Protein AF-A0A960K4J5-F1 (afdb_monomer_lite)

Sequence (143 aa):
MGAGVLRTIDGALLRSWEFVGPDLTGELPSTGEQLADLVARALGLLGDGWIVHVEGVRRKAPPYPAGGEFFSEYLWAFDRYRARRAERGERKHQTRYFLTLTYQAQASEWREPGQALKEEAEGLRRFLSRSGEFVELLKHRLS

Radius of gyration: 21.08 Å; chains: 1; bounding box: 37×32×70 Å

pLDDT: mean 82.11, std 11.25, range [38.81, 95.5]

Foldseek 3Di:
DPQDWDADPLGKIKHKDKDKDADPVPDDPVVVVVLVVLLVVLQVVLPPQKDKDKDKDKDFDPQLDDDDDDPDPVVVVVSVVVNVCVVVVVRRIIIMIMIMMIGDDDDDDDDDPVVVVVVSVVVVVSCSVSVVVSVVSSVVVVD

Structure (mmCIF, N/CA/C/O backbone):
data_AF-A0A960K4J5-F1
#
_entry.id   AF-A0A960K4J5-F1
#
loop_
_atom_site.group_PDB
_atom_site.id
_atom_site.type_symbol
_atom_site.label_atom_id
_atom_site.label_alt_id
_atom_site.label_comp_id
_atom_site.label_asym_id
_atom_site.label_entity_id
_atom_site.label_seq_id
_atom_site.pdbx_PDB_ins_code
_atom_site.Cartn_x
_atom_site.Cartn_y
_atom_site.Cartn_z
_atom_site.occupancy
_atom_site.B_iso_or_equiv
_atom_site.auth_seq_id
_atom_site.auth_comp_id
_atom_site.auth_asym_id
_atom_site.auth_atom_id
_atom_site.pdbx_PDB_model_num
ATOM 1 N N . MET A 1 1 ? -9.332 -16.174 -2.099 1.00 38.81 1 MET A N 1
ATOM 2 C CA . MET A 1 1 ? -8.251 -15.845 -1.143 1.00 38.81 1 MET A CA 1
ATOM 3 C C . MET A 1 1 ? -8.860 -14.986 -0.051 1.00 38.81 1 MET A C 1
ATOM 5 O O . MET A 1 1 ? -9.563 -14.044 -0.392 1.00 38.81 1 MET A O 1
ATOM 9 N N . GLY A 1 2 ? -8.695 -15.345 1.227 1.00 45.62 2 GLY A N 1
ATOM 10 C CA . GLY A 1 2 ? -9.161 -14.496 2.331 1.00 45.62 2 GLY A CA 1
ATOM 11 C C . GLY A 1 2 ? -8.526 -13.106 2.244 1.00 45.62 2 GLY A C 1
ATOM 12 O O . GLY A 1 2 ? -7.469 -12.955 1.636 1.00 45.62 2 GLY A O 1
ATOM 13 N N . ALA A 1 3 ? -9.159 -12.091 2.832 1.00 63.78 3 ALA A N 1
ATOM 14 C CA . ALA A 1 3 ? -8.754 -10.693 2.661 1.00 63.78 3 ALA A CA 1
ATOM 15 C C . ALA A 1 3 ? -7.336 -10.345 3.176 1.00 63.78 3 ALA A C 1
ATOM 17 O O . ALA A 1 3 ? -6.905 -9.214 2.967 1.00 63.78 3 ALA A O 1
ATOM 18 N N . GLY A 1 4 ? -6.622 -11.304 3.786 1.00 85.81 4 GLY A N 1
ATOM 19 C CA . GLY A 1 4 ? -5.204 -11.215 4.136 1.00 85.81 4 GLY A CA 1
ATOM 20 C C . GLY A 1 4 ? -4.910 -10.039 5.059 1.00 85.81 4 GLY A C 1
ATOM 21 O O . GLY A 1 4 ? -4.292 -9.074 4.626 1.00 85.81 4 GLY A O 1
ATOM 22 N N . VAL A 1 5 ? -5.391 -10.101 6.304 1.00 91.12 5 VAL A N 1
ATOM 23 C CA . VAL A 1 5 ? -5.140 -9.070 7.323 1.00 91.12 5 VAL A CA 1
ATOM 24 C C . VAL A 1 5 ? -4.184 -9.622 8.365 1.00 91.12 5 VAL A C 1
ATOM 26 O O . VAL A 1 5 ? -4.391 -10.720 8.879 1.00 91.12 5 VAL A O 1
ATOM 29 N N . LEU A 1 6 ? -3.150 -8.849 8.672 1.00 91.56 6 LEU A N 1
ATOM 30 C CA . LEU A 1 6 ? -2.239 -9.111 9.777 1.00 91.56 6 LEU A CA 1
ATOM 31 C C . LEU A 1 6 ? -2.593 -8.191 10.943 1.00 91.56 6 LEU A C 1
ATOM 33 O O . LEU A 1 6 ? -3.050 -7.068 10.734 1.00 91.56 6 LEU A O 1
ATOM 37 N N . ARG A 1 7 ? -2.361 -8.663 12.166 1.00 89.88 7 ARG A N 1
ATOM 38 C CA . ARG A 1 7 ? -2.429 -7.836 13.367 1.00 89.88 7 ARG A CA 1
ATOM 39 C C . ARG A 1 7 ? -1.059 -7.803 14.028 1.00 89.88 7 ARG A C 1
ATOM 41 O O . ARG A 1 7 ? -0.437 -8.851 14.202 1.00 89.88 7 ARG A O 1
ATOM 48 N N . THR A 1 8 ? -0.595 -6.615 14.384 1.00 89.44 8 THR A N 1
ATOM 49 C CA . THR A 1 8 ? 0.631 -6.440 15.163 1.00 89.44 8 THR A CA 1
ATOM 50 C C . THR A 1 8 ? 0.381 -6.671 16.648 1.00 89.44 8 THR A C 1
ATOM 52 O O . THR A 1 8 ? -0.752 -6.693 17.125 1.00 89.44 8 THR A O 1
ATOM 55 N N . ILE A 1 9 ? 1.462 -6.850 17.404 1.00 88.19 9 ILE A N 1
ATOM 56 C CA . ILE A 1 9 ? 1.396 -7.098 18.848 1.00 88.19 9 ILE A CA 1
ATOM 57 C C . ILE A 1 9 ? 0.738 -5.948 19.628 1.00 88.19 9 ILE A C 1
ATOM 59 O O . ILE A 1 9 ? 0.077 -6.184 20.632 1.00 88.19 9 ILE A O 1
ATOM 63 N N . ASP A 1 10 ? 0.876 -4.719 19.137 1.00 84.19 10 ASP A N 1
ATOM 64 C CA . ASP A 1 10 ? 0.258 -3.496 19.658 1.00 84.19 10 ASP A CA 1
ATOM 65 C C . ASP A 1 10 ? -1.177 -3.274 19.142 1.00 84.19 10 ASP A C 1
ATOM 67 O O . ASP A 1 10 ? -1.782 -2.236 19.409 1.00 84.19 10 ASP A O 1
ATOM 71 N N . GLY A 1 11 ? -1.741 -4.252 18.424 1.00 86.81 11 GLY A N 1
ATOM 72 C CA . GLY A 1 11 ? -3.147 -4.289 18.024 1.00 86.81 11 GLY A CA 1
ATOM 73 C C . GLY A 1 11 ? -3.466 -3.662 16.666 1.00 86.81 11 GLY A C 1
ATOM 74 O O . GLY A 1 11 ? -4.607 -3.809 16.213 1.00 86.81 11 GLY A O 1
ATOM 75 N N . ALA A 1 12 ? -2.493 -3.040 15.993 1.00 90.44 12 ALA A N 1
ATOM 76 C CA . ALA A 1 12 ? -2.698 -2.414 14.690 1.00 90.44 12 ALA A CA 1
ATOM 77 C C . ALA A 1 12 ? -3.051 -3.450 13.617 1.00 90.44 12 ALA A C 1
ATOM 79 O O . ALA A 1 12 ? -2.599 -4.597 13.646 1.00 90.44 12 ALA A O 1
ATOM 80 N N . LEU A 1 13 ? -3.867 -3.039 12.648 1.00 93.56 13 LEU A N 1
ATOM 81 C CA . LEU A 1 13 ? -4.282 -3.873 11.522 1.00 93.56 13 LEU A CA 1
ATOM 82 C C . LEU A 1 13 ? -3.492 -3.501 10.274 1.00 93.56 13 LEU A C 1
ATOM 84 O O . LEU A 1 13 ? -3.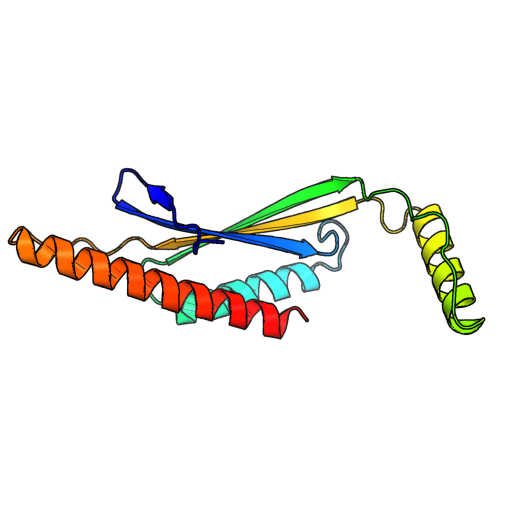373 -2.323 9.948 1.00 93.56 13 LEU A O 1
ATOM 88 N N . LEU A 1 14 ? -2.969 -4.502 9.571 1.00 94.62 14 LEU A N 1
ATOM 89 C CA . LEU A 1 14 ? -2.176 -4.324 8.361 1.00 94.62 14 LEU A CA 1
ATOM 90 C C . LEU A 1 14 ? -2.749 -5.123 7.201 1.00 94.62 14 LEU A C 1
ATOM 92 O O . LEU A 1 14 ? -3.201 -6.261 7.356 1.00 94.62 14 LEU A O 1
ATOM 96 N N . ARG A 1 15 ? -2.661 -4.536 6.011 1.00 94.31 15 ARG A N 1
ATOM 97 C CA . ARG A 1 15 ? -2.982 -5.192 4.745 1.00 94.31 15 ARG A CA 1
ATOM 98 C C . ARG A 1 15 ? -2.031 -4.701 3.668 1.00 94.31 15 ARG A C 1
ATOM 100 O O . ARG A 1 15 ? -1.722 -3.514 3.625 1.00 94.31 15 ARG A O 1
ATOM 107 N N . SER A 1 16 ? -1.564 -5.615 2.823 1.00 93.38 16 SER A N 1
ATOM 108 C CA . SER A 1 16 ? -0.602 -5.300 1.769 1.00 93.38 16 SER A CA 1
ATOM 109 C C . SER A 1 16 ? -1.089 -5.771 0.405 1.00 93.38 16 SER A C 1
ATOM 111 O O . SER A 1 16 ? -1.770 -6.795 0.300 1.00 93.38 16 SER A O 1
ATOM 113 N N . TRP A 1 17 ? -0.729 -5.020 -0.632 1.00 92.19 17 TRP A N 1
ATOM 114 C CA . TRP A 1 17 ? -0.992 -5.351 -2.029 1.00 92.19 17 TRP A CA 1
ATOM 115 C C . TRP A 1 17 ? 0.289 -5.224 -2.842 1.00 92.19 17 TRP A C 1
ATOM 117 O O . TRP A 1 17 ? 1.085 -4.308 -2.633 1.00 92.19 17 TRP A O 1
ATOM 127 N N . GLU A 1 18 ? 0.451 -6.133 -3.798 1.00 89.88 18 GLU A N 1
ATOM 128 C CA . GLU A 1 18 ? 1.531 -6.096 -4.779 1.00 89.88 18 GLU A CA 1
ATOM 129 C C . GLU A 1 18 ? 1.035 -5.450 -6.078 1.00 89.88 18 GLU A C 1
ATOM 131 O O . GLU A 1 18 ? -0.030 -5.793 -6.596 1.00 89.88 18 GLU A O 1
ATOM 136 N N . PHE A 1 19 ? 1.846 -4.549 -6.624 1.00 83.69 19 PHE A N 1
ATOM 137 C CA . PHE A 1 19 ? 1.666 -3.931 -7.930 1.00 83.69 19 PHE A CA 1
ATOM 138 C C . PHE A 1 19 ? 2.935 -4.120 -8.758 1.00 83.69 19 PHE A C 1
ATOM 140 O O . PHE A 1 19 ? 4.050 -4.050 -8.243 1.00 83.69 19 PHE A O 1
ATOM 147 N N . VAL A 1 20 ? 2.785 -4.327 -10.064 1.00 80.31 20 VAL A N 1
ATOM 148 C CA . VAL A 1 20 ? 3.919 -4.376 -10.994 1.00 80.31 20 VAL A CA 1
ATOM 149 C C . VAL A 1 20 ? 3.919 -3.089 -11.801 1.00 80.31 20 VAL A C 1
ATOM 151 O O . VAL A 1 20 ? 2.934 -2.787 -12.471 1.00 80.31 20 VAL A O 1
ATOM 154 N N . GLY A 1 21 ? 5.017 -2.339 -11.737 1.00 73.88 21 GLY A N 1
ATOM 155 C CA . GLY A 1 21 ? 5.153 -1.057 -12.421 1.00 73.88 21 GLY A CA 1
ATOM 156 C C . GLY A 1 21 ? 6.476 -0.920 -13.178 1.00 73.88 21 GLY A C 1
ATOM 157 O O . GLY A 1 21 ? 7.380 -1.756 -13.031 1.00 73.88 21 GLY A O 1
ATOM 158 N N . PRO A 1 22 ? 6.603 0.126 -14.014 1.00 68.75 22 PRO A N 1
ATOM 159 C CA . PRO A 1 22 ? 7.885 0.513 -14.582 1.00 68.75 22 PRO A CA 1
ATOM 160 C C . PRO A 1 22 ? 8.870 0.897 -13.472 1.00 68.75 22 PRO A C 1
ATOM 162 O O . PRO A 1 22 ? 8.494 1.224 -12.348 1.00 68.75 22 PRO A O 1
ATOM 165 N N . ASP A 1 23 ? 10.157 0.825 -13.786 1.00 71.75 23 ASP A N 1
ATOM 166 C CA . ASP A 1 23 ? 11.212 1.176 -12.847 1.00 71.75 23 ASP A CA 1
ATOM 167 C C . ASP A 1 23 ? 11.338 2.702 -12.709 1.00 71.75 23 ASP A C 1
ATOM 169 O O . ASP A 1 23 ? 11.924 3.360 -13.568 1.00 71.75 23 ASP A O 1
ATOM 173 N N . LEU A 1 24 ? 10.807 3.255 -11.612 1.00 70.00 24 LEU A N 1
ATOM 174 C CA . LEU A 1 24 ? 10.810 4.701 -11.355 1.00 70.00 24 LEU A CA 1
ATOM 175 C C . LEU A 1 24 ? 12.208 5.299 -11.111 1.00 70.00 24 LEU A C 1
ATOM 177 O O . LEU A 1 24 ? 12.357 6.515 -11.150 1.00 70.00 24 LEU A O 1
ATOM 181 N N . THR A 1 25 ? 13.253 4.488 -10.900 1.00 63.34 25 THR A N 1
ATOM 182 C CA . THR A 1 25 ? 14.623 4.987 -10.649 1.00 63.34 25 THR A CA 1
ATOM 183 C C . THR A 1 25 ? 15.261 5.668 -11.874 1.00 63.34 25 THR A C 1
ATOM 185 O O . THR A 1 25 ? 16.286 6.329 -11.737 1.00 63.34 25 THR A O 1
ATOM 188 N N . GLY A 1 26 ? 14.678 5.518 -13.070 1.00 57.44 26 GLY A N 1
ATOM 189 C CA . GLY A 1 26 ? 15.126 6.186 -14.303 1.00 57.44 26 GLY A CA 1
ATOM 190 C C . GLY A 1 26 ? 14.042 6.998 -15.015 1.00 57.44 26 GLY A C 1
ATOM 191 O O . GLY A 1 26 ? 14.240 7.382 -16.166 1.00 57.44 26 GLY A O 1
ATOM 192 N N . GLU A 1 27 ? 12.897 7.208 -14.370 1.00 63.44 27 GLU A N 1
ATOM 193 C CA . GLU A 1 27 ? 11.790 8.002 -14.910 1.00 63.44 27 GLU A CA 1
ATOM 194 C C . GLU A 1 27 ? 12.042 9.505 -14.730 1.00 63.44 27 GLU A C 1
ATOM 196 O O . GLU A 1 27 ? 12.946 9.919 -13.998 1.00 63.44 27 GLU A O 1
ATOM 201 N N . LEU A 1 28 ? 11.244 10.342 -15.406 1.00 60.56 28 LEU A N 1
ATOM 202 C CA . LEU A 1 28 ? 11.279 11.778 -15.130 1.00 60.56 28 LEU A CA 1
ATOM 203 C C . LEU A 1 28 ? 10.925 12.005 -13.646 1.00 60.56 28 LEU A C 1
ATOM 205 O O . LEU A 1 28 ? 9.993 11.364 -13.153 1.00 60.56 28 LEU A O 1
ATOM 209 N N . PRO A 1 29 ? 11.595 12.940 -12.942 1.00 64.69 29 PRO A N 1
ATOM 210 C CA . PRO A 1 29 ? 11.306 13.238 -11.534 1.00 64.69 29 PRO A CA 1
ATOM 211 C C . PRO A 1 29 ? 9.813 13.475 -11.245 1.00 64.69 29 PRO A C 1
ATOM 213 O O . PRO A 1 29 ? 9.295 13.040 -10.217 1.00 64.69 29 PRO A O 1
ATOM 216 N N . SER A 1 30 ? 9.095 14.065 -12.205 1.00 72.44 30 SER A N 1
ATOM 217 C CA . SER A 1 30 ? 7.662 14.344 -12.120 1.00 72.44 30 SER A CA 1
ATOM 218 C C . SER A 1 30 ? 6.774 13.099 -12.012 1.00 72.44 30 SER A C 1
ATOM 220 O O . SER A 1 30 ? 5.709 13.184 -11.405 1.00 72.44 30 SER A O 1
ATOM 222 N N . THR A 1 31 ? 7.172 11.941 -12.553 1.00 74.56 31 THR A N 1
ATOM 223 C CA . THR A 1 31 ? 6.366 10.708 -12.453 1.00 74.56 31 THR A CA 1
ATOM 224 C C . THR A 1 31 ? 6.301 10.216 -11.003 1.00 74.56 31 THR A C 1
ATOM 226 O O . THR A 1 31 ? 5.243 9.807 -10.523 1.00 74.56 31 THR A O 1
ATOM 229 N N . GLY A 1 32 ? 7.426 10.277 -10.282 1.00 78.19 32 GLY A N 1
ATOM 230 C CA . GLY A 1 32 ? 7.497 9.863 -8.880 1.00 78.19 32 GLY A CA 1
ATOM 231 C C . GLY A 1 32 ? 6.703 10.788 -7.956 1.00 78.19 32 GLY A C 1
ATOM 232 O O . GLY A 1 32 ? 5.951 10.310 -7.107 1.00 78.19 32 GLY A O 1
ATOM 233 N N . GLU A 1 33 ? 6.814 12.102 -8.165 1.00 83.44 33 GLU A N 1
ATOM 234 C CA . GLU A 1 33 ? 6.056 13.106 -7.407 1.00 83.44 33 GLU A CA 1
ATOM 235 C C . GLU A 1 33 ? 4.547 12.943 -7.602 1.00 83.44 33 GLU A C 1
ATOM 237 O O . GLU A 1 33 ? 3.803 12.910 -6.626 1.00 83.44 33 GLU A O 1
ATOM 242 N N . GLN A 1 34 ? 4.089 12.738 -8.840 1.00 83.56 34 GLN A N 1
ATOM 243 C CA . GLN A 1 34 ? 2.669 12.519 -9.133 1.00 83.56 34 GLN A CA 1
ATOM 244 C C . GLN A 1 34 ? 2.106 11.278 -8.430 1.00 83.56 34 GLN A C 1
ATOM 246 O O . GLN A 1 34 ? 0.970 11.306 -7.949 1.00 83.56 34 GLN A O 1
ATOM 251 N N . LEU A 1 35 ? 2.892 10.199 -8.350 1.00 82.56 35 LEU A N 1
ATOM 252 C CA . LEU A 1 35 ? 2.496 8.985 -7.641 1.00 82.56 35 LEU A CA 1
ATOM 253 C C . LEU A 1 35 ? 2.424 9.215 -6.127 1.00 82.56 35 LEU A C 1
ATOM 255 O O . LEU A 1 35 ? 1.457 8.791 -5.492 1.00 82.56 35 LEU A O 1
ATOM 259 N N . ALA A 1 36 ? 3.414 9.900 -5.552 1.00 86.56 36 ALA A N 1
ATOM 260 C CA . ALA A 1 36 ? 3.422 10.241 -4.131 1.00 86.56 36 ALA A CA 1
ATOM 261 C C . ALA A 1 36 ? 2.210 11.110 -3.763 1.00 86.56 36 ALA A C 1
ATOM 263 O O . ALA A 1 36 ? 1.485 10.804 -2.818 1.00 86.56 36 ALA A O 1
ATOM 264 N N . ASP A 1 37 ? 1.932 12.127 -4.574 1.00 90.25 37 ASP A N 1
ATOM 265 C CA . ASP A 1 37 ? 0.775 13.008 -4.458 1.00 90.25 37 ASP A CA 1
ATOM 266 C C . ASP A 1 37 ? -0.557 12.256 -4.529 1.00 90.25 37 ASP A C 1
ATOM 268 O O . ASP A 1 37 ? -1.494 12.526 -3.772 1.00 90.25 37 ASP A O 1
ATOM 272 N N . LEU A 1 38 ? -0.664 11.309 -5.461 1.00 89.00 38 LEU A N 1
ATOM 273 C CA . LEU A 1 38 ? -1.837 10.460 -5.609 1.00 89.00 38 LEU A CA 1
ATOM 274 C C . LEU A 1 38 ? -2.073 9.624 -4.345 1.00 89.00 38 LEU A C 1
ATOM 276 O O . LEU A 1 38 ? -3.191 9.607 -3.826 1.00 89.00 38 LEU A O 1
ATOM 280 N N . VAL A 1 39 ? -1.026 8.971 -3.835 1.00 90.69 39 VAL A N 1
ATOM 281 C CA . VAL A 1 39 ? -1.094 8.164 -2.611 1.00 90.69 39 VAL A CA 1
ATOM 282 C C . VAL A 1 39 ? -1.432 9.035 -1.401 1.00 90.69 39 VAL A C 1
ATOM 284 O O . VAL A 1 39 ? -2.299 8.659 -0.616 1.00 90.69 39 VAL A O 1
ATOM 287 N N . ALA A 1 40 ? -0.824 10.216 -1.272 1.00 92.06 40 ALA A N 1
ATOM 288 C CA . ALA A 1 40 ? -1.090 11.146 -0.178 1.00 92.06 40 ALA A CA 1
ATOM 289 C C . ALA A 1 40 ? -2.550 11.625 -0.174 1.00 92.06 40 ALA A C 1
ATOM 291 O O . ALA A 1 40 ? -3.212 11.593 0.864 1.00 92.06 40 ALA A O 1
ATOM 292 N N . ARG A 1 41 ? -3.093 11.998 -1.342 1.00 92.38 41 ARG A N 1
ATOM 293 C CA . ARG A 1 41 ? -4.512 12.367 -1.475 1.00 92.38 41 ARG A CA 1
ATOM 294 C C . ARG A 1 41 ? -5.438 11.204 -1.131 1.00 92.38 41 ARG A C 1
ATOM 296 O O . ARG A 1 41 ? -6.417 11.407 -0.422 1.00 92.38 41 ARG A O 1
ATOM 303 N N . ALA A 1 42 ? -5.126 9.997 -1.604 1.00 92.12 42 ALA A N 1
ATOM 304 C CA . ALA A 1 42 ? -5.902 8.800 -1.291 1.00 92.12 42 ALA A CA 1
ATOM 305 C C . ALA A 1 42 ? -5.887 8.487 0.216 1.00 92.12 42 ALA A C 1
ATOM 307 O O . ALA A 1 42 ? -6.929 8.173 0.787 1.00 92.12 42 ALA A O 1
ATOM 308 N N . LEU A 1 43 ? -4.727 8.622 0.868 1.00 93.75 43 LEU A N 1
ATOM 309 C CA . LEU A 1 43 ? -4.575 8.418 2.309 1.00 93.75 43 LEU A CA 1
ATOM 310 C C . LEU A 1 43 ? -5.379 9.454 3.102 1.00 93.75 43 LEU A C 1
ATOM 312 O O . LEU A 1 43 ? -6.061 9.093 4.056 1.00 93.75 43 L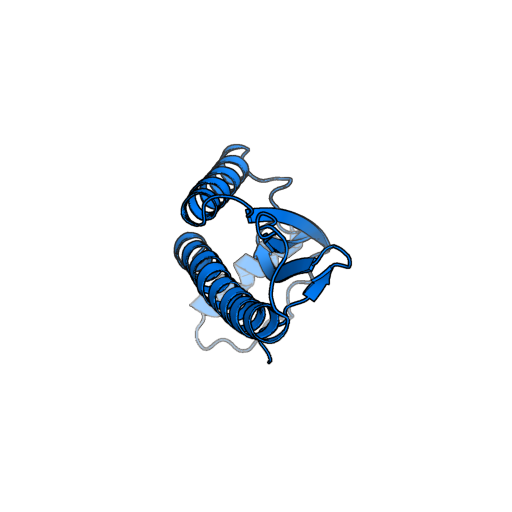EU A O 1
ATOM 316 N N . GLY A 1 44 ? -5.368 10.720 2.670 1.00 92.62 44 GLY A N 1
ATOM 317 C CA . GLY A 1 44 ? -6.125 11.798 3.312 1.00 92.62 44 GLY A CA 1
ATOM 318 C C . GLY A 1 44 ? -7.636 11.540 3.388 1.00 92.62 44 GLY A C 1
ATOM 319 O O . GLY A 1 44 ? -8.286 11.986 4.329 1.00 92.62 44 GLY A O 1
ATOM 320 N N . LEU A 1 45 ? -8.201 10.759 2.459 1.00 92.06 45 LEU A N 1
ATOM 321 C CA . LEU A 1 45 ? -9.618 10.366 2.484 1.00 92.06 45 LEU A CA 1
ATOM 322 C C . LEU A 1 45 ? -9.946 9.337 3.583 1.00 92.06 45 LEU A C 1
ATOM 324 O O . LEU A 1 45 ? -11.109 9.181 3.967 1.00 92.06 45 LEU A O 1
ATOM 328 N N . LEU A 1 46 ? -8.943 8.628 4.107 1.00 91.25 46 LEU A N 1
ATOM 329 C CA . LEU A 1 46 ? -9.122 7.636 5.169 1.00 91.25 46 LEU A CA 1
ATOM 330 C C . LEU A 1 46 ? -9.199 8.264 6.569 1.00 91.25 46 LEU A C 1
ATOM 332 O O . LEU A 1 46 ? -9.812 7.667 7.466 1.00 91.25 46 LEU A O 1
ATOM 336 N N . GLY A 1 47 ? -8.661 9.476 6.732 1.00 89.62 47 GLY A N 1
ATOM 337 C CA . GLY A 1 47 ? -8.585 10.205 7.999 1.00 89.62 47 GLY A CA 1
ATOM 338 C C . GLY A 1 47 ? -7.453 9.718 8.907 1.00 89.62 47 GLY A C 1
ATOM 339 O O . GLY A 1 47 ? -6.479 9.122 8.450 1.00 89.62 47 GLY A O 1
ATOM 340 N N . ASP A 1 48 ? -7.594 9.966 10.207 1.00 89.44 48 ASP A N 1
ATOM 341 C CA . ASP A 1 48 ? -6.527 9.738 11.185 1.00 89.44 48 ASP A CA 1
ATOM 342 C C . ASP A 1 48 ? -6.298 8.259 11.530 1.00 89.44 48 ASP A C 1
ATOM 344 O O . ASP A 1 48 ? -7.183 7.407 11.401 1.00 89.44 48 ASP A O 1
ATOM 348 N N . GLY A 1 49 ? -5.090 7.966 12.021 1.00 89.56 49 GLY A N 1
ATOM 349 C CA . GLY A 1 49 ? -4.677 6.626 12.453 1.00 89.56 49 GLY A CA 1
ATOM 350 C C . GLY A 1 49 ? -4.260 5.696 11.313 1.00 89.56 49 GLY A C 1
ATOM 351 O O . GLY A 1 49 ? -3.913 4.543 11.569 1.00 89.56 49 GLY A O 1
ATOM 352 N N . TRP A 1 50 ? -4.276 6.183 10.069 1.00 94.44 50 TRP A N 1
ATOM 353 C CA . TRP A 1 50 ? -3.819 5.451 8.893 1.00 94.44 50 TRP A CA 1
ATOM 354 C C . TRP A 1 50 ? -2.380 5.805 8.540 1.00 94.44 50 TRP A C 1
ATOM 356 O O . TRP A 1 50 ? -1.993 6.971 8.517 1.00 94.44 50 TRP A O 1
ATOM 366 N N . ILE A 1 51 ? -1.599 4.783 8.212 1.00 94.88 51 ILE A N 1
ATOM 367 C CA . ILE A 1 51 ? -0.230 4.912 7.721 1.00 94.88 51 ILE A CA 1
ATOM 368 C C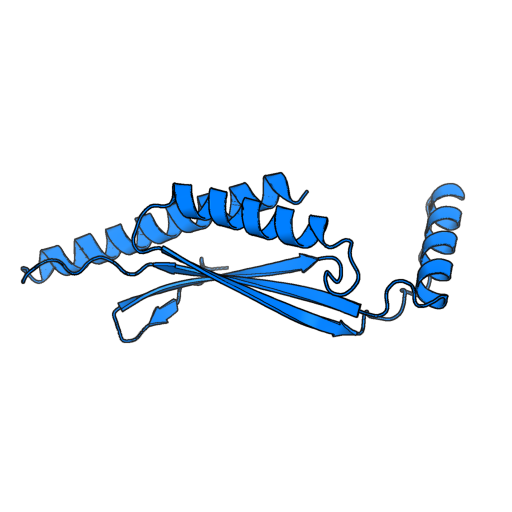 . ILE A 1 51 ? -0.120 4.092 6.440 1.00 94.88 51 ILE A C 1
ATOM 370 O O . ILE A 1 51 ? -0.644 2.979 6.367 1.00 94.88 51 ILE A O 1
ATOM 374 N N . VAL A 1 52 ? 0.575 4.624 5.435 1.00 94.19 52 VAL A N 1
ATOM 375 C CA . VAL A 1 52 ? 0.915 3.890 4.214 1.00 94.19 52 VAL A CA 1
ATOM 376 C C . VAL A 1 52 ? 2.426 3.765 4.078 1.00 94.19 52 VAL A C 1
ATOM 378 O O . VAL A 1 52 ? 3.157 4.744 4.205 1.00 94.19 52 VAL A O 1
ATOM 381 N N . HIS A 1 53 ? 2.879 2.552 3.794 1.00 93.38 53 HIS A N 1
ATOM 382 C CA . HIS A 1 53 ? 4.252 2.251 3.416 1.00 93.38 53 HIS A CA 1
ATOM 383 C C . HIS A 1 53 ? 4.255 1.829 1.950 1.00 93.38 53 HIS A C 1
ATOM 385 O O . HIS A 1 53 ? 3.433 1.006 1.544 1.00 93.38 53 HIS A O 1
ATOM 391 N N . VAL A 1 54 ? 5.160 2.401 1.156 1.00 90.38 54 VAL A N 1
ATOM 392 C CA . VAL A 1 54 ? 5.334 2.057 -0.258 1.00 90.38 54 VAL A CA 1
ATOM 393 C C . VAL A 1 54 ? 6.766 1.588 -0.460 1.00 90.38 54 VAL A C 1
ATOM 395 O O . VAL A 1 54 ? 7.709 2.357 -0.295 1.00 90.38 54 VAL A O 1
ATOM 398 N N . GLU A 1 55 ? 6.926 0.324 -0.826 1.00 89.69 55 GLU A N 1
ATOM 399 C CA . GLU A 1 55 ? 8.227 -0.309 -1.019 1.00 89.69 55 GLU A CA 1
ATOM 400 C C . GLU A 1 55 ? 8.409 -0.687 -2.486 1.00 89.69 55 GLU A C 1
ATOM 402 O O . GLU A 1 55 ? 7.584 -1.400 -3.051 1.00 89.69 55 GLU A O 1
ATOM 407 N N . GLY A 1 56 ? 9.494 -0.231 -3.113 1.00 88.19 56 GLY A N 1
ATOM 408 C CA . GLY A 1 56 ? 9.863 -0.616 -4.474 1.00 88.19 56 GLY A CA 1
ATOM 409 C C . GLY A 1 56 ? 10.988 -1.647 -4.468 1.00 88.19 56 GLY A C 1
ATOM 410 O O . GLY A 1 56 ? 12.139 -1.313 -4.197 1.00 88.19 56 GLY A O 1
ATOM 411 N N . VAL A 1 57 ? 10.685 -2.897 -4.816 1.00 87.88 57 VAL A N 1
ATOM 412 C CA . VAL A 1 57 ? 11.681 -3.966 -4.950 1.00 87.88 57 VAL A CA 1
ATOM 413 C C . VAL A 1 57 ? 12.039 -4.147 -6.417 1.00 87.88 57 VAL A C 1
ATOM 415 O O . VAL A 1 57 ? 11.307 -4.754 -7.206 1.00 87.88 57 VAL A O 1
ATOM 418 N N . ARG A 1 58 ? 13.212 -3.635 -6.782 1.00 86.31 58 ARG A N 1
ATOM 419 C CA . ARG A 1 58 ? 13.758 -3.750 -8.132 1.00 86.31 58 ARG A CA 1
ATOM 420 C C . ARG A 1 58 ? 14.230 -5.181 -8.393 1.00 86.31 58 ARG A C 1
ATOM 422 O O . ARG A 1 58 ? 15.014 -5.756 -7.634 1.00 86.31 58 ARG A O 1
ATOM 429 N N . ARG A 1 59 ? 13.763 -5.773 -9.487 1.00 82.31 59 ARG A N 1
ATOM 430 C CA . ARG A 1 59 ? 14.163 -7.104 -9.954 1.00 82.31 59 ARG A CA 1
ATOM 431 C C . ARG A 1 59 ? 14.627 -7.012 -11.396 1.00 82.31 59 ARG A C 1
ATOM 433 O O . ARG A 1 59 ? 14.122 -6.201 -12.168 1.00 82.31 59 ARG A O 1
ATOM 440 N N . LYS A 1 60 ? 15.598 -7.845 -11.772 1.00 81.38 60 LYS A N 1
ATOM 441 C CA . LYS A 1 60 ? 15.991 -7.974 -13.177 1.00 81.38 60 LYS A CA 1
ATOM 442 C C . LYS A 1 60 ? 14.761 -8.405 -13.974 1.00 81.38 60 LYS A C 1
ATOM 444 O O . LYS A 1 60 ? 14.078 -9.349 -13.575 1.00 81.38 60 LYS A O 1
ATOM 449 N N . ALA A 1 61 ? 14.467 -7.693 -15.058 1.00 77.62 61 ALA A N 1
ATOM 450 C CA . ALA A 1 61 ? 13.368 -8.070 -15.931 1.00 77.62 61 ALA A CA 1
ATOM 451 C C . ALA A 1 61 ? 13.648 -9.474 -16.501 1.00 77.62 61 ALA A C 1
ATOM 453 O O . ALA A 1 61 ? 14.805 -9.765 -16.835 1.00 77.62 61 ALA A O 1
ATOM 454 N N . PRO A 1 62 ? 12.636 -10.353 -16.601 1.00 77.38 62 PRO A N 1
ATOM 455 C CA . PRO A 1 62 ? 12.808 -11.614 -17.306 1.00 77.38 62 PRO A CA 1
ATOM 456 C C . PRO A 1 62 ? 13.217 -11.340 -18.763 1.00 77.38 62 PRO A C 1
ATOM 458 O O . PRO A 1 62 ? 12.883 -10.277 -19.302 1.00 77.38 62 PRO A O 1
ATOM 461 N N . PRO A 1 63 ? 13.948 -12.267 -19.409 1.00 79.69 63 PRO A N 1
ATOM 462 C CA . PRO A 1 63 ? 14.221 -12.154 -20.835 1.00 79.69 63 PRO A CA 1
ATOM 463 C C . PRO A 1 63 ? 12.905 -12.013 -21.608 1.00 79.69 63 PRO A C 1
ATOM 465 O O . PRO A 1 63 ? 11.875 -12.554 -21.195 1.00 79.69 63 PRO A O 1
ATOM 468 N N . TYR A 1 64 ? 12.937 -11.268 -22.717 1.00 81.75 64 TYR A N 1
ATOM 469 C CA . TYR A 1 64 ? 11.777 -11.169 -23.600 1.00 81.75 64 TYR A CA 1
ATOM 470 C C . TYR A 1 64 ? 11.361 -12.588 -24.023 1.00 81.75 64 TYR A C 1
ATOM 472 O O . TYR A 1 64 ? 12.245 -13.378 -24.373 1.00 81.75 64 TYR A O 1
ATOM 480 N N . PRO A 1 65 ? 10.068 -12.949 -23.947 1.00 82.81 65 PRO A N 1
ATOM 481 C CA . PRO A 1 65 ? 9.632 -14.290 -24.312 1.00 82.81 65 PRO A CA 1
ATOM 482 C C . PRO A 1 65 ? 10.010 -14.598 -25.765 1.00 82.81 65 PRO A C 1
ATOM 484 O O . PRO A 1 65 ? 9.975 -13.716 -26.625 1.00 82.81 65 PRO A O 1
ATOM 487 N N . ALA A 1 66 ? 10.373 -15.853 -26.044 1.00 76.31 66 ALA A N 1
ATOM 488 C CA . ALA A 1 66 ? 10.501 -16.312 -27.423 1.00 76.31 66 ALA A CA 1
ATOM 489 C C . ALA A 1 66 ? 9.139 -16.121 -28.114 1.00 76.31 66 ALA A C 1
ATOM 491 O O . ALA A 1 66 ? 8.110 -16.437 -27.516 1.00 76.31 66 ALA A O 1
ATOM 492 N N . GLY A 1 67 ? 9.137 -15.526 -29.312 1.00 74.00 67 GLY A N 1
ATOM 493 C CA . GLY A 1 67 ? 7.915 -15.094 -30.001 1.00 74.00 67 GLY A CA 1
ATOM 494 C C . GLY A 1 67 ? 6.845 -16.189 -30.094 1.00 74.00 67 GLY A C 1
ATOM 495 O O . GLY A 1 67 ? 7.169 -17.372 -30.185 1.00 74.00 67 GLY A O 1
ATOM 496 N N . GLY A 1 68 ? 5.574 -15.782 -30.048 1.00 78.94 68 GLY A N 1
ATOM 497 C CA . GLY A 1 68 ? 4.415 -16.680 -30.116 1.00 78.94 68 GLY A CA 1
ATOM 498 C C . GLY A 1 68 ? 3.778 -16.762 -31.506 1.00 78.94 68 GLY A C 1
ATOM 499 O O . GLY A 1 68 ? 4.269 -16.178 -32.471 1.00 78.94 68 GLY A O 1
ATOM 500 N N . GLU A 1 69 ? 2.655 -17.474 -31.600 1.00 83.31 69 GLU A N 1
ATOM 501 C CA . GLU A 1 69 ? 1.784 -17.410 -32.776 1.00 83.31 69 GLU A CA 1
ATOM 502 C C . GLU A 1 69 ? 1.011 -16.086 -32.781 1.00 83.31 69 GLU A C 1
ATOM 504 O O . GLU A 1 69 ? 0.441 -15.671 -31.769 1.00 83.31 69 GLU A O 1
ATOM 509 N N . PHE A 1 70 ? 0.994 -15.413 -33.931 1.00 86.38 70 PHE A N 1
ATOM 510 C CA . PHE A 1 70 ? 0.317 -14.132 -34.104 1.00 86.38 70 PHE A CA 1
ATOM 511 C C . PHE A 1 70 ? -0.774 -14.257 -35.160 1.00 86.38 70 PHE A C 1
ATOM 513 O O . PHE A 1 70 ? -0.532 -14.730 -36.266 1.00 86.38 70 PHE A O 1
ATOM 520 N N . PHE A 1 71 ? -1.965 -13.760 -34.836 1.00 86.69 71 PHE A N 1
ATOM 521 C CA . PHE A 1 71 ? -3.121 -13.786 -35.734 1.00 86.69 71 PHE A CA 1
ATOM 522 C C . PHE A 1 71 ? -3.044 -12.748 -36.873 1.00 86.69 71 PHE A C 1
ATOM 524 O O . PHE A 1 71 ? -3.920 -12.725 -37.733 1.00 86.69 71 PHE A O 1
ATOM 531 N N . SER A 1 72 ? -2.031 -11.867 -36.883 1.00 91.12 72 SER A N 1
ATOM 532 C CA . SER A 1 72 ? -1.793 -10.898 -37.962 1.00 91.12 72 SER A CA 1
ATOM 533 C C . SER A 1 72 ? -0.336 -10.424 -38.035 1.00 91.12 72 SER A C 1
ATOM 535 O O . SER A 1 72 ? 0.390 -10.417 -37.036 1.00 91.12 72 SER A O 1
ATOM 537 N N . GLU A 1 73 ? 0.072 -9.946 -39.215 1.00 88.12 73 GLU A N 1
ATOM 538 C CA . GLU A 1 73 ? 1.406 -9.370 -39.445 1.00 88.12 73 GLU A CA 1
ATOM 539 C C . GLU A 1 73 ? 1.665 -8.107 -38.612 1.00 88.12 73 GLU A C 1
ATOM 541 O O . GLU A 1 73 ? 2.791 -7.872 -38.177 1.00 88.12 73 GLU A O 1
ATOM 546 N N . TYR A 1 74 ? 0.628 -7.314 -38.326 1.00 91.88 74 TYR A N 1
ATOM 547 C CA . TYR A 1 74 ? 0.740 -6.129 -37.470 1.00 91.88 74 TYR A CA 1
ATOM 548 C C . TYR A 1 74 ? 1.111 -6.496 -36.030 1.00 91.88 74 TYR A C 1
ATOM 550 O O . TYR A 1 74 ? 1.984 -5.859 -35.437 1.00 91.88 74 TYR A O 1
ATOM 558 N N . LEU A 1 75 ? 0.480 -7.536 -35.473 1.00 88.44 75 LEU A N 1
ATOM 559 C CA . LEU A 1 75 ? 0.790 -8.021 -34.126 1.00 88.44 75 LEU A CA 1
ATOM 560 C C . LEU A 1 75 ? 2.211 -8.587 -34.059 1.00 88.44 75 LEU A C 1
ATOM 562 O O . LEU A 1 75 ? 2.942 -8.286 -33.117 1.00 88.44 75 LEU A O 1
ATOM 566 N N . TRP A 1 76 ? 2.629 -9.320 -35.093 1.00 89.25 76 TRP A N 1
ATOM 567 C CA . TRP A 1 76 ? 4.002 -9.804 -35.221 1.00 89.25 76 TRP A CA 1
ATOM 568 C C . TRP A 1 76 ? 5.024 -8.659 -35.311 1.00 89.25 76 TRP A C 1
ATOM 570 O O . TRP A 1 76 ? 6.042 -8.667 -34.616 1.00 89.25 76 TRP A O 1
ATOM 580 N N . ALA A 1 77 ? 4.756 -7.638 -36.130 1.00 89.94 77 ALA A N 1
ATOM 581 C CA . ALA A 1 77 ? 5.642 -6.486 -36.284 1.00 89.94 77 ALA A CA 1
ATOM 582 C C . ALA A 1 77 ? 5.766 -5.685 -34.976 1.00 89.94 77 ALA A C 1
ATOM 584 O O . ALA A 1 77 ? 6.863 -5.249 -34.608 1.00 89.94 77 ALA A O 1
ATOM 585 N N . PHE A 1 78 ? 4.659 -5.531 -34.246 1.00 89.00 78 PHE A N 1
ATOM 586 C CA . PHE A 1 78 ? 4.642 -4.890 -32.935 1.00 89.00 78 PHE A CA 1
ATOM 587 C C . PHE A 1 78 ? 5.435 -5.689 -31.891 1.00 89.00 78 PHE A C 1
ATOM 589 O O . PHE A 1 78 ? 6.229 -5.111 -31.145 1.00 89.00 78 PHE A O 1
ATOM 596 N N . ASP A 1 79 ? 5.294 -7.015 -31.872 1.00 89.69 79 ASP A N 1
ATOM 597 C CA . ASP A 1 79 ? 6.088 -7.888 -31.004 1.00 89.69 79 ASP A CA 1
ATOM 598 C C . ASP A 1 79 ? 7.590 -7.794 -31.315 1.00 89.69 79 ASP A C 1
ATOM 600 O O . ASP A 1 79 ? 8.402 -7.552 -30.420 1.00 89.69 79 ASP A O 1
ATOM 604 N N . ARG A 1 80 ? 7.969 -7.835 -32.600 1.00 88.88 80 ARG A N 1
ATOM 605 C CA . ARG A 1 80 ? 9.358 -7.634 -33.051 1.00 88.88 80 ARG A CA 1
ATOM 606 C C . ARG A 1 80 ? 9.938 -6.295 -32.606 1.00 88.88 80 ARG A C 1
ATOM 608 O O . ARG A 1 80 ? 11.111 -6.226 -32.234 1.00 88.88 80 ARG A O 1
ATOM 615 N N . TYR A 1 81 ? 9.145 -5.227 -32.644 1.00 86.69 81 TYR A N 1
ATOM 616 C CA . TYR A 1 81 ? 9.561 -3.923 -32.131 1.00 86.69 81 TYR A CA 1
ATOM 617 C C . TYR A 1 81 ? 9.836 -3.973 -30.620 1.00 86.69 81 TYR A C 1
ATOM 619 O O . TYR A 1 81 ? 10.873 -3.484 -30.162 1.00 86.69 81 TYR A O 1
ATOM 627 N N . ARG A 1 82 ? 8.949 -4.607 -29.844 1.00 84.62 82 ARG A N 1
ATOM 628 C CA . ARG A 1 82 ? 9.113 -4.768 -28.392 1.00 84.62 82 ARG A CA 1
ATOM 629 C C . ARG A 1 82 ? 10.323 -5.634 -28.030 1.00 84.62 82 ARG A C 1
ATOM 631 O O . ARG A 1 82 ? 11.069 -5.248 -27.129 1.00 84.62 82 ARG A O 1
ATOM 638 N N . ALA A 1 83 ? 10.564 -6.723 -28.759 1.00 84.62 83 ALA A N 1
ATOM 639 C CA . ALA A 1 83 ? 11.741 -7.577 -28.594 1.00 84.62 83 ALA A CA 1
ATOM 640 C C . ALA A 1 83 ? 13.046 -6.787 -28.797 1.00 84.62 83 ALA A C 1
ATOM 642 O O . ALA A 1 83 ? 13.922 -6.798 -27.934 1.00 84.62 83 ALA A O 1
ATOM 643 N N . ARG A 1 84 ? 13.137 -5.991 -29.873 1.00 85.06 84 ARG A N 1
ATOM 644 C CA . ARG A 1 84 ? 14.308 -5.134 -30.148 1.00 85.06 84 ARG A CA 1
ATOM 645 C C . ARG A 1 84 ? 14.563 -4.098 -29.050 1.00 85.06 84 ARG A C 1
ATOM 647 O O . ARG A 1 84 ? 15.715 -3.829 -28.719 1.00 85.06 84 ARG A O 1
ATOM 654 N N . ARG A 1 85 ? 13.513 -3.505 -28.468 1.00 79.69 85 ARG A N 1
ATOM 655 C CA . ARG A 1 85 ? 13.668 -2.587 -27.319 1.00 79.69 85 ARG A CA 1
ATOM 656 C C . ARG A 1 85 ? 14.205 -3.306 -26.081 1.00 79.69 85 ARG A C 1
ATOM 658 O O . ARG A 1 85 ? 15.021 -2.743 -25.353 1.00 79.69 85 ARG A O 1
ATOM 665 N N . ALA A 1 86 ? 13.778 -4.548 -25.849 1.00 77.06 86 ALA A N 1
ATOM 666 C CA . ALA A 1 86 ? 14.297 -5.366 -24.757 1.00 77.06 86 ALA A CA 1
ATOM 667 C C . ALA A 1 86 ? 15.784 -5.717 -24.963 1.00 77.06 86 ALA A C 1
ATOM 669 O O . ALA A 1 86 ? 16.576 -5.551 -24.037 1.00 77.06 86 ALA A O 1
ATOM 670 N N . GLU A 1 87 ? 16.182 -6.105 -26.181 1.00 80.44 87 GLU A N 1
ATOM 671 C CA . GLU A 1 87 ? 17.580 -6.391 -26.557 1.00 80.44 87 GLU A CA 1
ATOM 672 C C . GLU A 1 87 ? 18.506 -5.181 -26.365 1.00 80.44 87 GLU A C 1
ATOM 674 O O . GLU A 1 87 ? 19.629 -5.322 -25.883 1.00 80.44 87 GLU A O 1
ATOM 679 N N . ARG A 1 88 ? 18.018 -3.969 -26.662 1.00 77.44 88 ARG A N 1
ATOM 680 C CA . ARG A 1 88 ? 18.744 -2.705 -26.429 1.00 77.44 88 ARG A CA 1
ATOM 681 C C . ARG A 1 88 ? 18.916 -2.355 -24.948 1.00 77.44 88 ARG A C 1
ATOM 683 O O . ARG A 1 88 ? 19.566 -1.366 -24.617 1.00 77.44 88 ARG A O 1
ATOM 690 N N . GLY A 1 89 ? 18.355 -3.155 -24.041 1.00 67.38 89 GLY A N 1
ATOM 691 C CA . GLY A 1 89 ? 18.472 -2.941 -22.605 1.00 67.38 89 GLY A CA 1
ATOM 692 C C . GLY A 1 89 ? 17.673 -1.7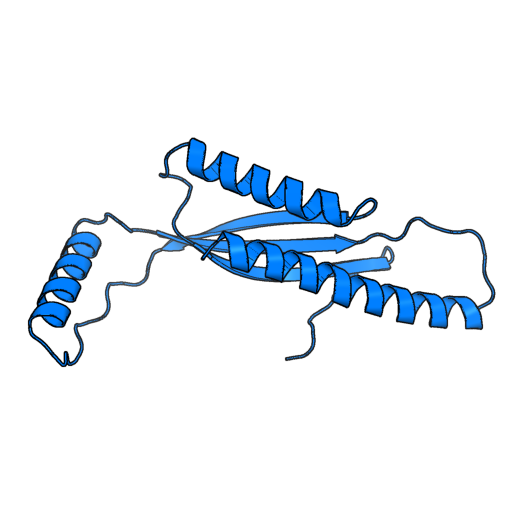38 -22.110 1.00 67.38 89 GLY A C 1
ATOM 693 O O . GLY A 1 89 ? 17.993 -1.195 -21.056 1.00 67.38 89 GLY A O 1
ATOM 694 N N . GLU A 1 90 ? 16.635 -1.329 -22.840 1.00 65.94 90 GLU A N 1
ATOM 695 C CA . GLU A 1 90 ? 15.783 -0.199 -22.455 1.00 65.94 90 GLU A CA 1
ATOM 696 C C . GLU A 1 90 ? 14.862 -0.539 -21.266 1.00 65.94 90 GLU A C 1
ATOM 698 O O . GLU A 1 90 ? 14.333 0.355 -20.616 1.00 65.94 90 GLU A O 1
ATOM 703 N N . ARG A 1 91 ? 14.693 -1.830 -20.935 1.00 65.31 91 ARG A N 1
ATOM 704 C CA . ARG A 1 91 ? 13.995 -2.306 -19.725 1.00 65.31 91 ARG A CA 1
ATOM 705 C C . ARG A 1 91 ? 14.777 -3.436 -19.053 1.00 65.31 91 ARG A C 1
ATOM 707 O O . ARG A 1 91 ? 14.446 -4.607 -19.201 1.00 65.31 91 ARG A O 1
ATOM 714 N N . LYS A 1 92 ? 15.847 -3.096 -18.328 1.00 71.06 92 LYS A N 1
ATOM 715 C CA . LYS A 1 92 ? 16.682 -4.084 -17.603 1.00 71.06 92 LYS A CA 1
ATOM 716 C C . LYS A 1 92 ? 16.064 -4.549 -16.286 1.00 71.06 92 LYS A C 1
ATOM 718 O O . LYS A 1 92 ? 16.403 -5.628 -15.800 1.00 71.06 92 LYS A O 1
ATOM 723 N N . HIS A 1 93 ? 15.165 -3.750 -15.723 1.00 74.00 93 HIS A N 1
ATOM 724 C CA . HIS A 1 93 ? 14.547 -4.011 -14.434 1.00 74.00 93 HIS A CA 1
ATOM 725 C C . HIS A 1 93 ? 13.036 -3.811 -14.504 1.00 74.00 93 HIS A C 1
ATOM 727 O O . HIS A 1 93 ? 12.540 -2.996 -15.279 1.00 74.00 93 HIS A O 1
ATOM 733 N N . GLN A 1 94 ? 12.326 -4.580 -13.690 1.00 76.94 94 GLN A N 1
ATOM 734 C CA . GLN A 1 94 ? 10.942 -4.330 -13.312 1.00 76.94 94 GLN A CA 1
ATOM 735 C C . GLN A 1 94 ? 10.919 -4.096 -11.809 1.00 76.94 94 GLN A C 1
ATOM 737 O O . GLN A 1 94 ? 11.645 -4.767 -11.068 1.00 76.94 94 GLN A O 1
ATOM 742 N N . THR A 1 95 ? 10.086 -3.166 -11.360 1.00 83.50 95 THR A N 1
ATOM 743 C CA . THR A 1 95 ? 9.939 -2.888 -9.935 1.00 83.50 95 THR A CA 1
ATOM 744 C C . THR A 1 95 ? 8.593 -3.426 -9.478 1.00 83.50 95 THR A C 1
ATOM 746 O O . THR A 1 95 ? 7.543 -3.099 -10.034 1.00 83.50 95 THR A O 1
ATOM 749 N N . ARG A 1 96 ? 8.642 -4.320 -8.487 1.00 88.00 96 ARG A N 1
ATOM 750 C CA . ARG A 1 96 ? 7.458 -4.746 -7.745 1.00 88.00 96 ARG A CA 1
ATOM 751 C C . ARG A 1 96 ? 7.257 -3.759 -6.616 1.00 88.00 96 ARG A C 1
ATOM 753 O O . ARG A 1 96 ? 8.173 -3.547 -5.826 1.00 88.00 96 ARG A O 1
ATOM 760 N N . TYR A 1 97 ? 6.086 -3.157 -6.577 1.00 87.19 97 TYR A N 1
ATOM 761 C CA . TYR A 1 97 ? 5.688 -2.238 -5.533 1.00 87.19 97 TYR A CA 1
ATOM 762 C C . TYR A 1 97 ? 4.823 -2.979 -4.528 1.00 87.19 97 TYR A C 1
ATOM 764 O O . TYR A 1 97 ? 3.860 -3.640 -4.912 1.00 87.19 97 TYR A O 1
ATOM 772 N N . PHE A 1 98 ? 5.153 -2.854 -3.252 1.00 91.12 98 PHE A N 1
ATOM 773 C CA . PHE A 1 98 ? 4.315 -3.315 -2.158 1.00 91.12 98 PHE A CA 1
ATOM 774 C C . PHE A 1 98 ? 3.755 -2.090 -1.461 1.00 91.12 98 PHE A C 1
ATOM 776 O O . PHE A 1 98 ? 4.507 -1.230 -1.003 1.00 91.12 98 PHE A O 1
ATOM 783 N N . LEU A 1 99 ? 2.433 -1.993 -1.419 1.00 92.44 99 LEU A N 1
ATOM 784 C CA . LEU A 1 99 ? 1.749 -0.964 -0.658 1.00 92.44 99 LEU A CA 1
ATOM 785 C C . LEU A 1 99 ? 1.174 -1.623 0.582 1.00 92.44 99 LEU A C 1
ATOM 787 O O . LEU A 1 99 ? 0.313 -2.489 0.461 1.00 92.44 99 LEU A O 1
ATOM 791 N N . THR A 1 100 ? 1.623 -1.198 1.756 1.00 94.62 100 THR A N 1
ATOM 792 C CA . THR A 1 100 ? 1.145 -1.717 3.037 1.00 94.62 100 THR A CA 1
ATOM 793 C C . THR A 1 100 ? 0.427 -0.615 3.793 1.00 94.62 100 THR A C 1
ATOM 795 O O . THR A 1 100 ? 1.014 0.415 4.123 1.00 94.62 100 THR A O 1
ATOM 798 N N . LEU A 1 101 ? -0.854 -0.841 4.061 1.00 95.50 101 LEU A N 1
ATOM 799 C CA . LEU A 1 101 ? -1.712 0.072 4.795 1.00 95.50 101 LEU A CA 1
ATOM 800 C 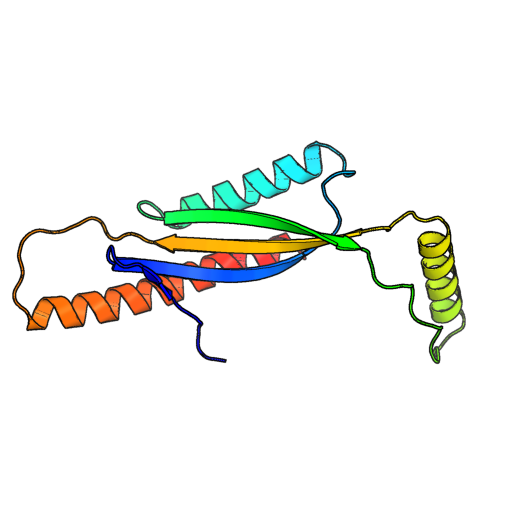C . LEU A 1 101 ? -1.873 -0.442 6.227 1.00 95.50 101 LEU A C 1
ATOM 802 O O . LEU A 1 101 ? -2.287 -1.586 6.433 1.00 95.50 101 LEU A O 1
ATOM 806 N N . THR A 1 102 ? -1.556 0.413 7.192 1.00 95.06 102 THR A N 1
ATOM 807 C CA . THR A 1 102 ? -1.657 0.142 8.626 1.00 95.06 102 THR A CA 1
ATOM 808 C C . THR A 1 102 ? -2.720 1.044 9.232 1.00 95.06 102 THR A C 1
ATOM 810 O O . THR A 1 102 ? -2.747 2.239 8.941 1.00 95.06 102 THR A O 1
ATOM 813 N N . TYR A 1 103 ? -3.575 0.492 10.089 1.00 93.88 103 TYR A N 1
ATOM 814 C CA . TYR A 1 103 ? -4.520 1.256 10.892 1.00 93.88 103 TYR A CA 1
ATOM 815 C C . TYR A 1 103 ? -4.303 0.979 12.372 1.00 93.88 103 TYR A C 1
ATOM 817 O O . TYR A 1 103 ? -4.401 -0.173 12.803 1.00 93.88 103 TYR A O 1
ATOM 825 N N . GLN A 1 104 ? -4.061 2.040 13.139 1.00 89.38 104 GLN A N 1
ATOM 826 C CA . GLN A 1 104 ? -4.056 1.990 14.594 1.00 89.38 104 GLN A CA 1
ATOM 827 C C . GLN A 1 104 ? -5.266 2.752 15.124 1.00 89.38 104 GLN A C 1
ATOM 829 O O . GLN A 1 104 ? -5.418 3.955 14.897 1.00 89.38 104 GLN A O 1
ATOM 834 N N . ALA A 1 105 ? -6.140 2.034 15.828 1.00 80.88 105 ALA A N 1
ATOM 835 C CA . ALA A 1 105 ? -7.260 2.659 16.509 1.00 80.88 105 ALA A CA 1
ATOM 836 C C . ALA A 1 105 ? -6.725 3.564 17.626 1.00 80.88 105 ALA A C 1
ATOM 838 O O . ALA A 1 105 ? -5.814 3.188 18.365 1.00 80.88 105 ALA A O 1
ATOM 839 N N . GLN A 1 106 ? -7.295 4.760 17.757 1.00 73.25 106 GLN A N 1
ATOM 840 C CA . GLN A 1 106 ? -6.998 5.617 18.898 1.00 73.25 106 GLN A CA 1
ATOM 841 C C . GLN A 1 106 ? -7.536 4.925 20.149 1.00 73.25 106 GLN A C 1
ATOM 843 O O . GLN A 1 106 ? -8.707 4.538 20.187 1.00 73.25 106 GLN A O 1
ATOM 848 N N . ALA A 1 107 ? -6.657 4.707 21.128 1.00 63.69 107 ALA A N 1
ATOM 849 C CA . ALA A 1 107 ? -7.019 4.016 22.350 1.00 63.69 107 ALA A CA 1
ATOM 850 C C . ALA A 1 107 ? -8.190 4.737 23.011 1.00 63.69 107 ALA A C 1
ATOM 852 O O . ALA A 1 107 ? -8.211 5.959 23.143 1.00 63.69 107 ALA A O 1
ATOM 853 N N . SER A 1 108 ? -9.161 3.958 23.435 1.00 57.78 108 SER A N 1
ATOM 854 C CA . SER A 1 108 ? -10.301 4.448 24.174 1.00 57.78 108 SER A CA 1
ATOM 855 C C . SER A 1 108 ? -10.266 3.769 25.557 1.00 57.78 108 SER A C 1
ATOM 857 O O . SER A 1 108 ? -9.763 2.651 25.684 1.00 57.78 108 SER A O 1
ATOM 859 N N . GLU A 1 109 ? -10.727 4.447 26.616 1.00 58.44 109 GLU A N 1
ATOM 860 C CA . GLU A 1 109 ? -10.591 4.030 28.035 1.00 58.44 109 GLU A CA 1
ATOM 861 C C . GLU A 1 109 ? -11.182 2.639 28.354 1.00 58.44 109 GLU A C 1
ATOM 863 O O . GLU A 1 109 ? -11.881 2.078 27.524 1.00 58.44 109 GLU A O 1
ATOM 868 N N . TRP A 1 110 ? -10.906 2.079 29.540 1.00 55.00 110 TRP A N 1
ATOM 869 C CA . TRP A 1 110 ? -11.357 0.752 30.017 1.00 55.00 110 TRP A CA 1
ATOM 870 C C . TRP A 1 110 ? -12.795 0.357 29.613 1.00 55.00 110 TRP A C 1
ATOM 872 O O . TRP A 1 110 ? -13.710 1.177 29.684 1.00 55.00 110 TRP A O 1
ATOM 882 N N . ARG A 1 111 ? -13.008 -0.919 29.235 1.00 66.00 111 ARG A N 1
ATOM 883 C CA . ARG A 1 111 ? -14.302 -1.431 28.729 1.00 66.00 111 ARG A CA 1
ATOM 884 C C . ARG A 1 111 ? -14.687 -2.818 29.232 1.00 66.00 111 ARG A C 1
ATOM 886 O O . ARG A 1 111 ? -13.837 -3.656 29.525 1.00 66.00 111 ARG A O 1
ATOM 893 N N . GLU A 1 112 ? -15.999 -3.056 29.212 1.00 75.62 112 GLU A N 1
ATOM 894 C CA . GLU A 1 112 ? -16.643 -4.361 29.383 1.00 75.62 112 GLU A CA 1
ATOM 895 C C . GLU A 1 112 ? -16.192 -5.369 28.296 1.00 75.62 112 GLU A C 1
ATOM 897 O O . GLU A 1 112 ? -16.210 -5.039 27.102 1.00 75.62 112 GLU A O 1
ATOM 902 N N . PRO A 1 113 ? -15.863 -6.630 28.648 1.00 69.88 113 PRO A N 1
ATOM 903 C CA . PRO A 1 113 ? -15.314 -7.616 27.706 1.00 69.88 113 PRO A CA 1
ATOM 904 C C . PRO A 1 113 ? -16.195 -7.910 26.478 1.00 69.88 113 PRO A C 1
ATOM 906 O O . PRO A 1 113 ? -15.695 -8.082 25.367 1.00 69.88 113 PRO A O 1
ATOM 909 N N . GLY A 1 114 ? -17.521 -7.957 26.650 1.00 72.62 114 GLY A N 1
ATOM 910 C CA . GLY A 1 114 ? -18.456 -8.238 25.552 1.00 72.62 114 GLY A CA 1
ATOM 911 C C . GLY A 1 114 ? -18.613 -7.082 24.557 1.00 72.62 114 GLY A C 1
ATOM 912 O O . GLY A 1 114 ? -18.979 -7.311 23.402 1.00 72.62 114 GLY A O 1
ATOM 913 N N . GLN A 1 115 ? -18.332 -5.850 24.986 1.00 72.62 115 GLN A N 1
ATOM 914 C CA . GLN A 1 115 ? -18.316 -4.673 24.115 1.00 72.62 115 GLN A CA 1
ATOM 915 C C . GLN A 1 115 ? -17.014 -4.618 23.315 1.00 72.62 115 GLN A C 1
ATOM 917 O O . GLN A 1 115 ? -17.068 -4.425 22.102 1.00 72.62 115 GLN A O 1
ATOM 922 N N . ALA A 1 116 ? -15.882 -4.926 23.958 1.00 68.75 116 ALA A N 1
ATOM 923 C CA . ALA A 1 116 ? -14.577 -4.996 23.304 1.00 68.75 116 ALA A CA 1
ATOM 924 C C . ALA A 1 116 ? -14.576 -5.936 22.082 1.00 68.75 116 ALA A C 1
ATOM 926 O O . ALA A 1 116 ? -14.138 -5.536 21.007 1.00 68.75 116 ALA A O 1
ATOM 927 N N . LEU A 1 117 ? -15.145 -7.145 22.193 1.00 67.06 117 LEU A N 1
ATOM 928 C CA . LEU A 1 117 ? -15.199 -8.100 21.071 1.00 67.06 117 LEU A CA 1
ATOM 929 C C . LEU A 1 117 ? -16.063 -7.620 19.890 1.00 67.06 117 LEU A C 1
ATOM 931 O O . LEU A 1 117 ? -15.759 -7.909 18.731 1.00 67.06 117 LEU A O 1
ATOM 935 N N . LYS A 1 118 ? -17.164 -6.907 20.160 1.00 74.69 118 LYS A N 1
ATOM 936 C CA . LYS A 1 118 ? -18.047 -6.380 19.105 1.00 74.69 118 LYS A CA 1
ATOM 937 C C . LYS A 1 118 ? -17.396 -5.215 18.370 1.00 74.69 118 LYS A C 1
ATOM 939 O O . LYS A 1 118 ? -17.389 -5.214 17.141 1.00 74.69 118 LYS A O 1
ATOM 944 N N . GLU A 1 119 ? -16.820 -4.277 19.114 1.00 75.94 119 GLU A N 1
ATOM 945 C CA . GLU A 1 119 ? -16.062 -3.151 18.562 1.00 75.94 119 GLU A CA 1
ATOM 946 C C . GLU A 1 119 ? -14.852 -3.633 17.765 1.00 75.94 119 GLU A C 1
ATOM 948 O O . GLU A 1 119 ? -14.530 -3.075 16.722 1.00 75.94 119 GLU A O 1
ATOM 953 N N . GLU A 1 120 ? -14.213 -4.714 18.205 1.00 76.69 120 GLU A N 1
ATOM 954 C CA . GLU A 1 120 ? -13.116 -5.337 17.480 1.00 76.69 120 GLU A CA 1
ATOM 955 C C . GLU A 1 120 ? -13.567 -5.893 16.120 1.00 76.69 120 GLU A C 1
ATOM 957 O O . GLU A 1 120 ? -12.939 -5.624 15.091 1.00 76.69 120 GLU A O 1
ATOM 962 N N . ALA A 1 121 ? -14.677 -6.637 16.090 1.00 81.62 121 ALA A N 1
ATOM 963 C CA . ALA A 1 121 ? -15.236 -7.170 14.850 1.00 81.62 121 ALA A CA 1
ATOM 964 C C . ALA A 1 121 ? -15.688 -6.049 13.899 1.00 81.62 121 ALA A C 1
ATOM 966 O O . ALA A 1 121 ? -15.499 -6.137 12.683 1.00 81.62 121 ALA A O 1
ATOM 967 N N . GLU A 1 122 ? -16.269 -4.984 14.444 1.00 84.44 122 GLU A N 1
ATOM 968 C CA . GLU A 1 122 ? -16.654 -3.794 13.692 1.00 84.44 122 GLU A CA 1
ATOM 969 C C . GLU A 1 122 ? -15.432 -3.027 13.171 1.00 84.44 122 GLU A C 1
ATOM 971 O O . GLU A 1 122 ? -15.394 -2.653 11.998 1.00 84.44 122 GLU A O 1
ATOM 976 N N . GLY A 1 123 ? -14.391 -2.888 13.991 1.00 85.38 123 GLY A N 1
ATOM 977 C CA . GLY A 1 123 ? -13.111 -2.288 13.630 1.00 85.38 123 GLY A CA 1
ATOM 978 C C . GLY A 1 123 ? -12.436 -3.032 12.482 1.00 85.38 123 GLY A C 1
ATOM 979 O O . GLY A 1 123 ? -12.015 -2.407 11.508 1.00 85.38 123 GLY A O 1
ATOM 980 N N . LEU A 1 124 ? -12.419 -4.369 12.525 1.00 88.50 124 LEU A N 1
ATOM 981 C CA . LEU A 1 124 ? -11.906 -5.191 11.429 1.00 88.50 124 LEU A CA 1
ATOM 982 C C . LEU A 1 124 ? -12.738 -5.024 10.149 1.00 88.50 124 LEU A C 1
ATOM 984 O O . LEU A 1 124 ? -12.174 -4.877 9.065 1.00 88.50 124 LEU A O 1
ATOM 988 N N . ARG A 1 125 ? -14.074 -5.012 10.246 1.00 89.44 125 ARG A N 1
ATOM 989 C CA . ARG A 1 125 ? -14.956 -4.786 9.084 1.00 89.44 125 ARG A CA 1
ATOM 990 C C . ARG A 1 125 ? -14.732 -3.410 8.465 1.00 89.44 125 ARG A C 1
ATOM 992 O O . ARG A 1 125 ? -14.592 -3.304 7.247 1.00 89.44 125 ARG A O 1
ATOM 999 N N . ARG A 1 126 ? -14.639 -2.371 9.297 1.00 89.75 126 ARG A N 1
ATOM 1000 C CA . ARG A 1 126 ? -14.337 -1.003 8.869 1.00 89.75 126 ARG A CA 1
ATOM 1001 C C . ARG A 1 126 ? -12.976 -0.935 8.188 1.00 89.75 126 ARG A C 1
ATOM 1003 O O . ARG A 1 126 ? -12.873 -0.346 7.115 1.00 89.75 126 ARG A O 1
ATOM 1010 N N . PHE A 1 127 ? -11.959 -1.563 8.775 1.00 92.56 127 PHE A N 1
ATOM 1011 C CA . PHE A 1 127 ? -10.626 -1.648 8.189 1.00 92.56 127 PHE A CA 1
ATOM 1012 C C . PHE A 1 127 ? -10.662 -2.315 6.811 1.00 92.56 127 PHE A C 1
ATOM 1014 O O . PHE A 1 127 ? -10.122 -1.774 5.848 1.00 92.56 127 PHE A O 1
ATOM 1021 N N . LEU A 1 128 ? -11.350 -3.450 6.680 1.00 93.00 128 LEU A N 1
ATOM 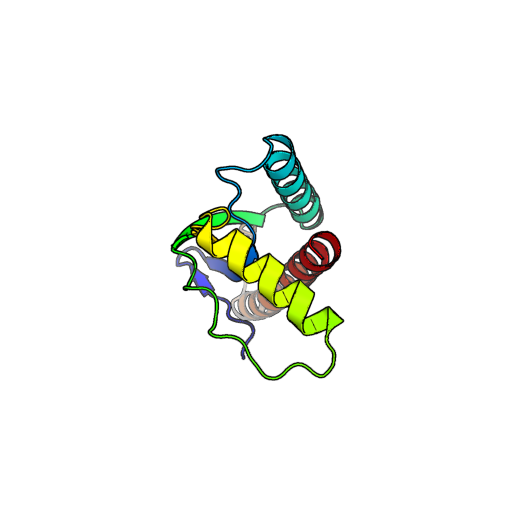1022 C CA . LEU A 1 128 ? -11.496 -4.162 5.411 1.00 93.00 128 LEU A CA 1
ATOM 1023 C C . LEU A 1 128 ? -12.197 -3.323 4.334 1.00 93.00 128 LEU A C 1
ATOM 1025 O O . LEU A 1 128 ? -11.711 -3.294 3.204 1.00 93.00 128 LEU A O 1
ATOM 1029 N N . SER A 1 129 ? -13.283 -2.624 4.680 1.00 92.69 129 SER A N 1
ATOM 1030 C CA . SER A 1 129 ? -14.002 -1.742 3.745 1.00 92.69 129 SER A CA 1
ATOM 1031 C C . SER A 1 129 ? -13.111 -0.595 3.278 1.00 92.69 129 SER A C 1
ATOM 1033 O O . SER A 1 129 ? -12.829 -0.461 2.091 1.00 92.69 129 SER A O 1
ATOM 1035 N N . ARG A 1 130 ? -12.573 0.172 4.232 1.00 94.12 130 ARG A N 1
ATOM 1036 C CA . ARG A 1 130 ? -11.791 1.391 3.977 1.00 94.12 130 ARG A CA 1
ATOM 1037 C C . ARG A 1 130 ? -10.495 1.091 3.224 1.00 94.12 130 ARG A C 1
ATOM 1039 O O . ARG A 1 130 ? -10.146 1.792 2.280 1.00 94.12 130 ARG A O 1
ATOM 1046 N N . SER A 1 131 ? -9.810 0.010 3.597 1.00 93.19 131 SER A N 1
ATOM 1047 C CA . SER A 1 131 ? -8.614 -0.464 2.890 1.00 93.19 131 SER A CA 1
ATOM 1048 C C . SER A 1 131 ? -8.923 -0.951 1.468 1.00 93.19 131 SER A C 1
ATOM 1050 O O . SER A 1 131 ? -8.104 -0.781 0.567 1.00 93.19 131 SER A O 1
ATOM 1052 N N . GLY A 1 132 ? -10.104 -1.540 1.251 1.00 92.12 132 GLY A N 1
ATOM 1053 C CA . GLY A 1 132 ? -10.594 -1.920 -0.073 1.00 92.12 132 GLY A CA 1
ATOM 1054 C C . GLY A 1 132 ? -10.885 -0.706 -0.956 1.00 92.12 132 GLY A C 1
ATOM 1055 O O . GLY A 1 132 ? -10.393 -0.629 -2.074 1.00 92.12 132 GLY A O 1
ATOM 1056 N N . GLU A 1 133 ? -11.618 0.275 -0.440 1.00 91.69 133 GLU A N 1
ATOM 1057 C CA . GLU A 1 133 ? -11.911 1.525 -1.155 1.00 91.69 133 GLU A CA 1
ATOM 1058 C C . GLU A 1 133 ? -10.628 2.269 -1.551 1.00 91.69 133 GLU A C 1
ATOM 1060 O O . GLU A 1 133 ? -10.494 2.719 -2.690 1.00 91.69 133 GLU A O 1
ATOM 1065 N N . PHE A 1 134 ? -9.653 2.333 -0.639 1.00 91.94 134 PHE A N 1
ATOM 1066 C CA . PHE A 1 134 ? -8.346 2.932 -0.896 1.00 91.94 134 PHE A CA 1
ATOM 1067 C C . PHE A 1 134 ? -7.632 2.276 -2.084 1.00 91.94 134 PHE A C 1
ATOM 1069 O O . PHE A 1 134 ? -7.169 2.972 -2.989 1.00 91.94 134 PHE A O 1
ATOM 1076 N N . VAL A 1 135 ? -7.554 0.940 -2.112 1.00 90.19 135 VAL A N 1
ATOM 1077 C CA . VAL A 1 135 ? -6.824 0.247 -3.180 1.00 90.19 135 VAL A CA 1
ATOM 1078 C C . VAL A 1 135 ? -7.534 0.360 -4.530 1.00 90.19 135 VAL A C 1
ATOM 1080 O O . VAL A 1 135 ? -6.871 0.504 -5.556 1.00 90.19 135 VAL A O 1
ATOM 1083 N N . GLU A 1 136 ? -8.868 0.343 -4.550 1.00 89.38 136 GLU A N 1
ATOM 1084 C CA . GLU A 1 136 ? -9.638 0.521 -5.786 1.00 89.38 136 GLU A CA 1
ATOM 1085 C C . GLU A 1 136 ? -9.481 1.937 -6.352 1.00 89.38 136 GLU A C 1
ATOM 1087 O O . GLU A 1 136 ? -9.292 2.105 -7.559 1.00 89.38 136 GLU A O 1
ATOM 1092 N N . LEU A 1 137 ? -9.444 2.958 -5.490 1.00 88.75 137 LEU A N 1
ATOM 1093 C CA . LEU A 1 137 ? -9.175 4.333 -5.910 1.00 88.75 137 LEU A CA 1
ATOM 1094 C C . LEU A 1 137 ? -7.803 4.463 -6.583 1.00 88.75 137 LEU A C 1
ATOM 1096 O O . LEU A 1 137 ? -7.685 5.144 -7.602 1.00 88.75 137 LEU A O 1
ATOM 1100 N N . LEU A 1 138 ? -6.778 3.789 -6.053 1.00 85.44 138 LEU A N 1
ATOM 1101 C CA . LEU A 1 138 ? -5.453 3.773 -6.672 1.00 85.44 138 LEU A CA 1
ATOM 1102 C C . LEU A 1 138 ? -5.460 3.044 -8.021 1.00 85.44 138 LEU A C 1
ATOM 1104 O O . LEU A 1 138 ? -4.916 3.564 -8.992 1.00 85.44 138 LEU A O 1
ATOM 1108 N N . LYS A 1 139 ? -6.117 1.883 -8.129 1.00 83.00 139 LYS A N 1
ATOM 1109 C CA . LYS A 1 139 ? -6.201 1.124 -9.392 1.00 83.00 139 LYS A CA 1
ATOM 1110 C C . LYS A 1 139 ? -6.848 1.927 -10.521 1.00 83.00 139 LYS A C 1
ATOM 1112 O O . LYS A 1 139 ? -6.323 1.942 -11.631 1.00 83.00 139 LYS A O 1
ATOM 1117 N N . HIS A 1 140 ? -7.941 2.638 -10.238 1.00 79.31 140 HIS A N 1
ATOM 1118 C CA . HIS A 1 140 ? -8.626 3.479 -11.228 1.00 79.31 140 HIS A CA 1
ATOM 1119 C C . HIS A 1 140 ? -7.787 4.652 -11.743 1.00 79.31 140 HIS A C 1
ATOM 1121 O O . HIS A 1 140 ? -8.123 5.240 -12.766 1.00 79.31 140 HIS A O 1
ATOM 1127 N N . ARG A 1 141 ? -6.729 5.034 -11.024 1.00 70.69 141 ARG A N 1
ATOM 1128 C CA . ARG A 1 141 ? -5.869 6.170 -11.375 1.00 70.69 141 ARG A CA 1
ATOM 1129 C C . ARG A 1 141 ? -4.509 5.754 -11.935 1.00 70.69 141 ARG A C 1
ATOM 1131 O O . ARG A 1 141 ? -3.791 6.611 -12.434 1.00 70.69 141 ARG A O 1
ATOM 1138 N N . LEU A 1 142 ? -4.163 4.470 -11.823 1.00 64.12 142 LEU A N 1
ATOM 1139 C CA . LEU A 1 142 ? -2.918 3.872 -12.316 1.00 64.12 142 LEU A CA 1
ATOM 1140 C C . LEU A 1 142 ? -3.119 3.010 -13.579 1.00 64.12 142 LEU A C 1
ATOM 1142 O O . LEU A 1 142 ? -2.148 2.427 -14.062 1.00 64.12 142 LEU A O 1
ATOM 1146 N N . SER A 1 143 ? -4.355 2.904 -14.084 1.00 53.22 143 SER A N 1
ATOM 1147 C CA . SER A 1 143 ? -4.709 2.252 -15.358 1.00 53.22 143 SER A CA 1
ATOM 1148 C C . SER A 1 143 ? -4.851 3.269 -16.483 1.00 53.22 143 SER A C 1
ATOM 1150 O O . SER A 1 143 ? -4.525 2.881 -17.626 1.00 53.22 143 SER A O 1
#

Secondary structure (DSSP, 8-state):
-----EE-TTS-EEEEEEEEE--GGGS-HHHHHHHHHHHHHHHHTT-TTEEEEEEEEEEEPPPPPPP---SSHHHHHHHHHHHHHHHTTTT-EEEEEEEEEEE-PPP-----HHHHHHHHHHHHHHHHHHHHHHHHHHHHHH-